Protein AF-A0A6N8XC15-F1 (afdb_monomer_lite)

Foldseek 3Di:
DDKDADPVRPGIDDADADWADWDWAQDPVQCVVVVHNTDTDIHRDD

pLDDT: mean 93.45, std 6.49, range [65.94, 98.31]

Secondary structure (DSSP, 8-state):
-EEEE-TTSS-EEEE-S-EEEEEEE--HHHHHHHTSS-EEEEEEP-

Sequence (46 aa):
MLTGSCLCGDIAFEINGPLDLIAHCHCSMCRKFHGSAFATYAGAAP

Radius of gyration: 12.49 Å; chains: 1; bounding box: 28×21×26 Å

Structure (mmCIF, N/CA/C/O backbone):
data_AF-A0A6N8XC15-F1
#
_entry.id   AF-A0A6N8XC15-F1
#
loop_
_atom_site.group_PDB
_atom_site.id
_atom_site.type_symbol
_atom_site.label_atom_id
_atom_site.label_alt_id
_atom_site.label_comp_id
_atom_site.label_asym_id
_atom_site.label_entity_id
_atom_site.label_seq_id
_atom_site.pdbx_PDB_ins_code
_atom_site.Cartn_x
_atom_site.Cartn_y
_atom_site.Cartn_z
_atom_site.occupancy
_atom_site.B_iso_or_equiv
_atom_site.auth_seq_id
_atom_site.auth_comp_id
_atom_site.auth_asym_id
_atom_site.auth_atom_id
_atom_site.pdbx_PDB_model_num
ATOM 1 N N . MET A 1 1 ? 2.656 11.265 11.044 1.00 78.88 1 MET A N 1
ATOM 2 C CA . MET A 1 1 ? 1.811 10.164 11.532 1.00 78.88 1 MET A CA 1
ATOM 3 C C . MET A 1 1 ? 0.662 10.012 10.556 1.00 78.88 1 MET A C 1
ATOM 5 O O . MET A 1 1 ? -0.056 10.983 10.343 1.00 78.88 1 MET A O 1
ATOM 9 N N . LEU A 1 2 ? 0.576 8.863 9.891 1.00 90.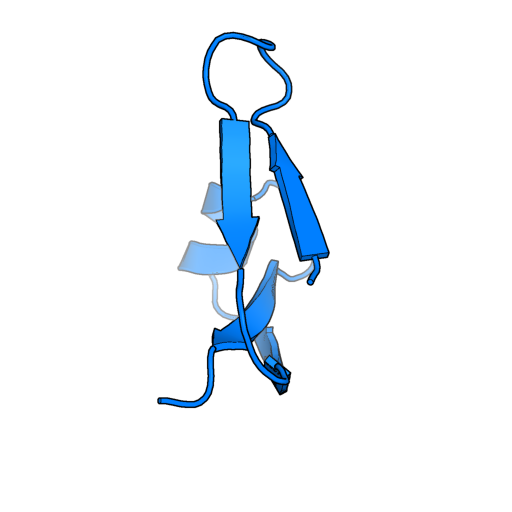56 2 LEU A N 1
ATOM 10 C CA . LEU A 1 2 ? -0.488 8.530 8.943 1.00 90.56 2 LEU A CA 1
ATOM 11 C C . LEU A 1 2 ? -1.369 7.451 9.562 1.00 90.56 2 LEU A C 1
ATOM 13 O O . LEU A 1 2 ? -0.853 6.518 10.171 1.00 90.56 2 LEU A O 1
ATOM 17 N N . THR A 1 3 ? -2.679 7.570 9.401 1.00 94.06 3 THR A N 1
ATOM 18 C CA . THR A 1 3 ? -3.646 6.590 9.901 1.00 94.06 3 THR A CA 1
ATOM 19 C C . THR A 1 3 ? -4.370 5.934 8.733 1.00 94.06 3 THR A C 1
ATOM 21 O O . THR A 1 3 ? -4.513 6.523 7.659 1.00 94.06 3 THR A O 1
ATOM 24 N N . GLY A 1 4 ? -4.803 4.693 8.926 1.00 93.94 4 GLY A N 1
ATOM 25 C CA . GLY A 1 4 ? -5.536 3.939 7.919 1.00 93.94 4 GLY A CA 1
ATOM 26 C C . GLY A 1 4 ? -6.395 2.845 8.534 1.00 93.94 4 GLY A C 1
ATOM 27 O O . GLY A 1 4 ? -6.254 2.493 9.705 1.00 93.94 4 GLY A O 1
ATOM 28 N N . SER A 1 5 ? -7.309 2.311 7.732 1.00 97.25 5 SER A N 1
ATOM 29 C CA . SER A 1 5 ? -8.203 1.233 8.140 1.00 97.25 5 SER A CA 1
ATOM 30 C C . SER A 1 5 ? -8.603 0.351 6.961 1.00 97.25 5 SER A C 1
ATOM 32 O O . SER A 1 5 ? -8.482 0.734 5.795 1.00 97.25 5 SER A O 1
ATOM 34 N N . CYS A 1 6 ? -9.080 -0.854 7.269 1.00 96.19 6 CYS A N 1
ATOM 35 C CA . CYS A 1 6 ? -9.787 -1.688 6.303 1.00 96.19 6 CYS A CA 1
ATOM 36 C C . CYS A 1 6 ? -11.201 -1.135 6.064 1.00 96.19 6 CYS A C 1
ATOM 38 O O . CYS A 1 6 ? -11.820 -0.577 6.968 1.00 96.19 6 CYS A O 1
ATOM 40 N N . LEU A 1 7 ? -11.753 -1.361 4.869 1.00 94.62 7 LEU A N 1
ATOM 41 C CA . LEU A 1 7 ? -13.107 -0.927 4.505 1.00 94.62 7 LEU A CA 1
ATOM 42 C C . LEU A 1 7 ? -14.222 -1.600 5.320 1.00 94.62 7 LEU A C 1
ATOM 44 O O . LEU A 1 7 ? -15.319 -1.055 5.383 1.00 94.62 7 LEU A O 1
ATOM 48 N N . CYS A 1 8 ? -13.966 -2.753 5.948 1.00 97.19 8 CYS A N 1
ATOM 49 C CA . CYS A 1 8 ? -14.935 -3.356 6.869 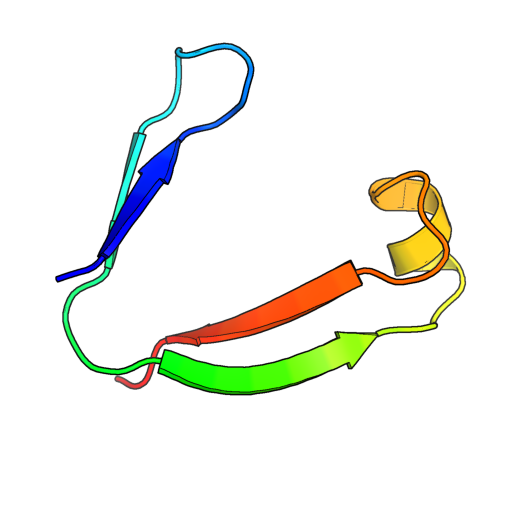1.00 97.19 8 CYS A CA 1
ATOM 50 C C . CYS A 1 8 ? -15.049 -2.596 8.201 1.00 97.19 8 CYS A C 1
ATOM 52 O O . CYS A 1 8 ? -16.032 -2.771 8.909 1.00 97.19 8 CYS A O 1
ATOM 54 N N . GLY A 1 9 ? -14.066 -1.753 8.539 1.00 96.88 9 GLY A N 1
ATOM 55 C CA . GLY A 1 9 ? -14.014 -1.000 9.794 1.00 96.88 9 GLY A CA 1
ATOM 56 C C . GLY A 1 9 ? -13.392 -1.749 10.978 1.00 96.88 9 GLY A C 1
ATOM 57 O O . GLY A 1 9 ? -12.999 -1.105 11.943 1.00 96.88 9 GLY A O 1
ATOM 58 N N . ASP A 1 10 ? -13.217 -3.070 10.894 1.00 98.25 10 ASP A N 1
ATOM 59 C CA . ASP A 1 10 ? -12.724 -3.885 12.021 1.00 98.25 10 ASP A CA 1
ATOM 60 C C . ASP A 1 10 ? -11.212 -3.763 12.271 1.00 98.25 10 ASP A C 1
ATOM 62 O O . ASP A 1 10 ? -10.709 -4.184 13.311 1.00 98.25 10 ASP A O 1
ATOM 66 N N . ILE A 1 11 ? -10.466 -3.216 11.307 1.00 97.81 11 ILE A N 1
ATOM 67 C CA . ILE A 1 11 ? -9.003 -3.121 11.355 1.00 97.81 11 ILE A CA 1
ATOM 68 C C . ILE A 1 11 ? -8.599 -1.665 11.163 1.00 97.81 11 ILE A C 1
ATOM 70 O O . ILE A 1 11 ? -8.926 -1.067 10.137 1.00 97.81 11 ILE A O 1
ATOM 74 N N . ALA A 1 12 ? -7.831 -1.131 12.110 1.00 97.56 12 ALA A N 1
ATOM 75 C CA . ALA A 1 12 ? -7.202 0.183 12.045 1.00 97.56 12 ALA A CA 1
ATOM 76 C C . ALA A 1 12 ? -5.698 0.060 12.325 1.00 97.56 12 ALA A C 1
ATOM 78 O O . ALA A 1 12 ? -5.269 -0.827 13.064 1.00 97.56 12 ALA A O 1
ATOM 79 N N . PHE A 1 13 ? -4.898 0.933 11.722 1.00 93.62 13 PHE A N 1
ATOM 80 C CA . PHE A 1 13 ? -3.450 0.960 11.895 1.00 93.62 13 PHE A CA 1
ATOM 81 C C . PHE A 1 13 ? -2.898 2.383 11.792 1.00 93.62 13 PHE A C 1
ATOM 83 O O . PHE A 1 13 ? -3.510 3.279 11.204 1.00 93.62 13 PHE A O 1
ATOM 90 N N . GLU A 1 14 ? -1.703 2.570 12.347 1.00 94.56 14 GLU A N 1
ATOM 91 C CA . GLU A 1 14 ? -0.976 3.835 12.343 1.00 94.56 14 GLU A CA 1
ATOM 92 C C . GLU A 1 14 ? 0.454 3.612 11.851 1.00 94.56 14 GLU A C 1
ATOM 94 O O . GLU A 1 14 ? 1.098 2.622 12.197 1.00 94.56 14 GLU A O 1
ATOM 99 N N . ILE A 1 15 ? 0.949 4.547 11.042 1.00 91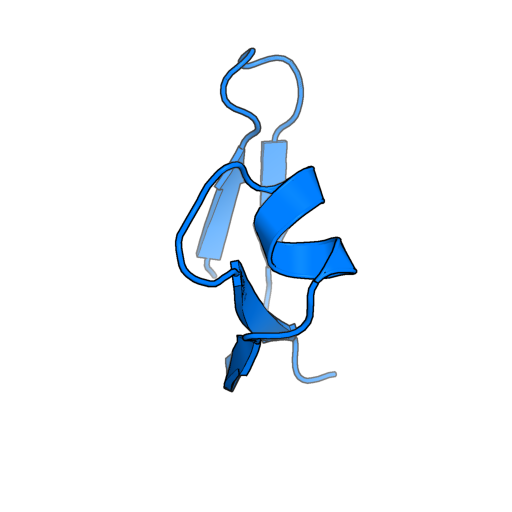.56 15 ILE A N 1
ATOM 100 C CA . ILE A 1 15 ? 2.31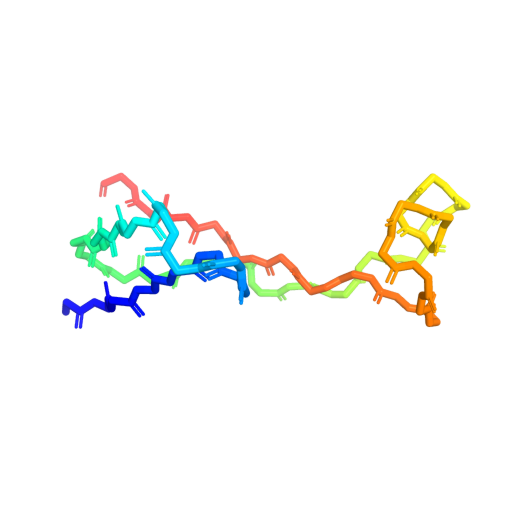4 4.558 10.521 1.00 91.56 15 ILE A CA 1
ATOM 101 C C . ILE A 1 15 ? 3.026 5.797 11.062 1.00 91.56 15 ILE A C 1
ATOM 103 O O . ILE A 1 15 ? 2.600 6.945 10.857 1.00 91.56 15 ILE A O 1
ATOM 107 N N . ASN A 1 16 ? 4.132 5.544 11.755 1.00 91.62 16 ASN A N 1
ATOM 108 C CA . ASN A 1 16 ? 5.035 6.560 12.271 1.00 91.62 16 ASN A CA 1
ATOM 109 C C . ASN A 1 16 ? 6.240 6.685 11.338 1.00 91.62 16 ASN A C 1
ATOM 111 O O . ASN A 1 16 ? 6.744 5.681 10.855 1.00 91.62 16 ASN A O 1
ATOM 115 N N . GLY A 1 17 ? 6.692 7.916 11.096 1.00 89.00 17 GLY A N 1
ATOM 116 C CA . GLY A 1 17 ? 7.770 8.192 10.143 1.00 89.00 17 GLY A CA 1
ATOM 117 C C . GLY A 1 17 ? 7.286 8.486 8.715 1.00 89.00 17 GLY A C 1
ATOM 118 O O . GLY A 1 17 ? 6.076 8.521 8.455 1.00 89.00 17 GLY A O 1
ATOM 119 N N . PRO A 1 18 ? 8.220 8.810 7.804 1.00 89.00 18 PRO A N 1
ATOM 120 C CA . PRO A 1 18 ? 7.911 9.069 6.407 1.00 89.00 18 PRO A CA 1
ATOM 121 C C . PRO A 1 18 ? 7.641 7.766 5.644 1.00 89.00 18 PRO A C 1
ATOM 123 O O . PRO A 1 18 ? 8.196 6.713 5.950 1.00 89.00 18 PRO A O 1
ATOM 126 N N . LEU A 1 19 ? 6.812 7.864 4.607 1.00 90.19 19 LEU A N 1
ATOM 127 C CA . LEU A 1 19 ? 6.741 6.822 3.590 1.00 90.19 19 LEU A CA 1
ATOM 128 C C . LEU A 1 19 ? 7.885 7.013 2.592 1.00 90.19 19 LEU A C 1
ATOM 130 O O . LEU A 1 19 ? 8.198 8.146 2.217 1.00 90.19 19 LEU A O 1
ATOM 134 N N . ASP A 1 20 ? 8.466 5.915 2.132 1.00 88.06 20 ASP A N 1
ATOM 135 C CA . ASP A 1 20 ? 9.388 5.869 1.007 1.00 88.06 20 ASP A CA 1
ATOM 136 C C . ASP A 1 20 ? 8.811 5.018 -0.139 1.00 88.06 20 ASP A C 1
ATOM 138 O O . ASP A 1 20 ? 7.712 4.473 -0.050 1.00 88.06 20 ASP A O 1
ATOM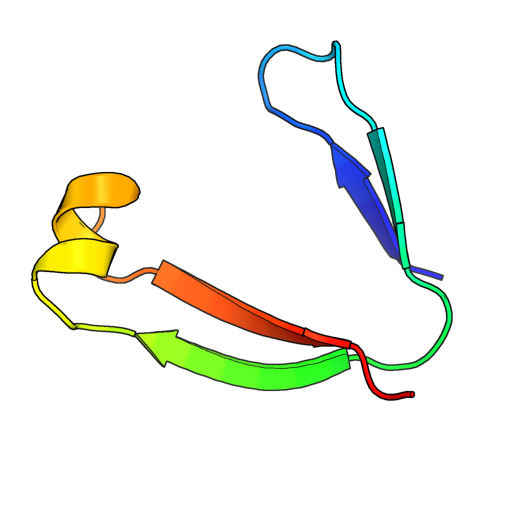 142 N N . LEU A 1 21 ? 9.512 4.999 -1.276 1.00 85.56 21 LEU A N 1
ATOM 143 C CA . LEU A 1 21 ? 9.217 4.146 -2.434 1.00 85.56 21 LEU A CA 1
ATOM 144 C C . LEU A 1 21 ? 7.719 4.045 -2.812 1.00 85.56 21 LEU A C 1
ATOM 146 O O . LEU A 1 21 ? 7.092 2.991 -2.688 1.00 85.56 21 LEU A O 1
ATOM 150 N N . ILE A 1 22 ? 7.150 5.136 -3.326 1.00 92.75 22 ILE A N 1
ATOM 151 C CA . ILE A 1 22 ? 5.775 5.127 -3.843 1.00 92.75 22 ILE A CA 1
ATOM 152 C C . ILE A 1 22 ? 5.781 4.588 -5.275 1.00 92.75 22 ILE A C 1
ATOM 154 O O . ILE A 1 22 ? 6.424 5.161 -6.156 1.00 92.75 22 ILE A O 1
ATOM 158 N N . ALA A 1 23 ? 5.052 3.498 -5.520 1.00 95.38 23 ALA A N 1
ATOM 159 C CA . ALA A 1 23 ? 5.004 2.857 -6.830 1.00 95.38 23 ALA A CA 1
ATOM 160 C C . ALA A 1 23 ? 3.624 2.282 -7.167 1.00 95.38 23 ALA A C 1
ATOM 162 O O . ALA A 1 23 ? 2.867 1.843 -6.298 1.00 95.38 23 ALA A O 1
ATOM 163 N N . HIS A 1 24 ? 3.339 2.214 -8.468 1.00 97.69 24 HIS A N 1
ATOM 164 C CA . HIS A 1 24 ? 2.221 1.451 -9.010 1.00 97.69 24 HIS A CA 1
ATOM 165 C C . HIS A 1 24 ? 2.722 0.116 -9.559 1.00 97.69 24 HIS A C 1
ATOM 167 O O . HIS A 1 24 ? 3.490 0.062 -10.520 1.00 97.69 24 HIS A O 1
ATOM 173 N N . CYS A 1 25 ? 2.285 -0.983 -8.950 1.00 97.44 25 CYS A N 1
ATOM 174 C CA . CYS A 1 25 ? 2.581 -2.319 -9.439 1.00 97.44 25 CYS A CA 1
ATOM 175 C C . CYS A 1 25 ? 1.525 -2.761 -10.450 1.00 97.44 25 CYS A C 1
ATOM 177 O O . CYS A 1 25 ? 0.329 -2.830 -10.152 1.00 97.44 25 CYS A O 1
ATOM 179 N N . HIS A 1 26 ? 1.996 -3.135 -11.636 1.00 98.06 26 HIS A N 1
ATOM 180 C CA . HIS A 1 26 ? 1.159 -3.592 -12.739 1.00 98.06 26 HIS A CA 1
ATOM 181 C C . HIS A 1 26 ? 1.197 -5.110 -12.936 1.00 98.06 26 HIS A C 1
ATOM 183 O O . HIS A 1 26 ? 0.729 -5.584 -13.966 1.00 98.06 26 HIS A O 1
ATOM 189 N N . CYS A 1 27 ? 1.752 -5.905 -12.017 1.00 98.12 27 CYS A N 1
ATOM 190 C CA . CYS A 1 27 ? 1.807 -7.355 -12.217 1.00 98.12 27 CYS A CA 1
ATOM 191 C C . CYS A 1 27 ? 0.401 -7.989 -12.167 1.00 98.12 27 CYS A C 1
ATOM 193 O O . CYS A 1 27 ? -0.532 -7.446 -11.571 1.00 98.12 27 CYS A O 1
ATOM 195 N N . SER A 1 28 ? 0.233 -9.157 -12.793 1.00 98.31 28 SER A N 1
ATOM 196 C CA . SER A 1 28 ? -1.065 -9.846 -12.865 1.00 98.31 28 SER A CA 1
ATOM 197 C C . SER A 1 28 ? -1.641 -10.181 -11.486 1.00 98.31 28 SER A C 1
ATOM 199 O O . SER A 1 28 ? -2.849 -10.065 -11.286 1.00 98.31 28 SER A O 1
ATOM 201 N N . MET A 1 29 ? -0.783 -10.546 -10.530 1.00 98.31 29 MET A N 1
ATOM 202 C CA . MET A 1 29 ? -1.178 -10.859 -9.156 1.00 98.31 29 MET A CA 1
ATOM 203 C C . MET A 1 29 ? -1.772 -9.638 -8.449 1.00 98.31 29 MET A C 1
ATOM 205 O O . MET A 1 29 ? -2.866 -9.732 -7.900 1.00 98.31 29 MET A O 1
ATOM 209 N N . CYS A 1 30 ? -1.099 -8.486 -8.523 1.00 98.19 30 CYS A N 1
ATOM 210 C CA . CYS A 1 30 ? -1.560 -7.248 -7.894 1.00 98.19 30 CYS A CA 1
ATOM 211 C C . CYS A 1 30 ? -2.879 -6.766 -8.505 1.00 98.19 30 CYS A C 1
ATOM 213 O O . CYS A 1 30 ? -3.820 -6.464 -7.775 1.00 98.19 30 CYS A O 1
ATOM 215 N N . ARG A 1 31 ? -3.002 -6.782 -9.839 1.00 97.94 31 ARG A N 1
ATOM 216 C CA . ARG A 1 31 ? -4.270 -6.432 -10.502 1.00 97.94 31 ARG A CA 1
ATOM 217 C C . ARG A 1 31 ? -5.418 -7.344 -10.073 1.00 97.94 31 ARG A C 1
ATOM 219 O O . ARG A 1 31 ? -6.517 -6.867 -9.819 1.00 97.94 31 ARG A O 1
ATOM 226 N N . LYS A 1 32 ? -5.166 -8.655 -9.966 1.00 98.12 32 LYS A N 1
ATOM 227 C CA . LYS A 1 32 ? -6.181 -9.629 -9.544 1.00 98.12 32 LYS A CA 1
ATOM 228 C C . LYS A 1 32 ? -6.585 -9.445 -8.081 1.00 98.12 32 LYS A C 1
ATOM 230 O O . LYS A 1 32 ? -7.770 -9.521 -7.787 1.00 98.12 32 LYS A O 1
ATOM 235 N N . PHE A 1 33 ? -5.625 -9.221 -7.184 1.00 97.44 33 PHE A N 1
ATOM 236 C CA . PHE A 1 33 ? -5.895 -9.073 -5.752 1.00 97.44 33 PHE A CA 1
ATOM 237 C C . PHE A 1 33 ? -6.685 -7.798 -5.445 1.00 97.44 33 PHE A C 1
ATOM 239 O O . PHE A 1 33 ? -7.643 -7.839 -4.683 1.00 97.44 33 PHE A O 1
ATOM 246 N N . HIS A 1 34 ? -6.315 -6.681 -6.073 1.00 95.69 34 HIS A N 1
ATOM 247 C CA . HIS A 1 34 ? -6.952 -5.387 -5.828 1.00 95.69 34 HIS A CA 1
ATOM 248 C C . HIS A 1 34 ? -8.169 -5.116 -6.731 1.00 95.69 34 HIS A C 1
ATOM 250 O O . HIS A 1 34 ? -8.897 -4.158 -6.491 1.00 95.69 34 HIS A O 1
ATOM 256 N N . GLY A 1 35 ? -8.399 -5.927 -7.773 1.00 97.00 35 GLY A N 1
ATOM 257 C CA . GLY A 1 35 ? -9.500 -5.721 -8.722 1.00 97.00 35 GLY A CA 1
ATOM 258 C C . GLY A 1 35 ? -9.371 -4.436 -9.552 1.00 97.00 35 GLY A C 1
ATOM 259 O O . GLY A 1 35 ? -10.372 -3.895 -10.012 1.00 97.00 35 GLY A O 1
ATOM 260 N N . SER A 1 36 ? -8.150 -3.929 -9.729 1.00 97.25 36 SER A N 1
ATOM 261 C CA . SER A 1 36 ? -7.841 -2.629 -10.338 1.00 97.25 36 SER A CA 1
ATOM 262 C C . SER A 1 36 ? -6.757 -2.744 -11.421 1.00 97.25 36 SER A C 1
ATOM 264 O O . SER A 1 36 ? -6.086 -3.769 -11.565 1.00 97.25 36 SER A O 1
ATOM 266 N N . ALA A 1 37 ? -6.551 -1.672 -12.197 1.00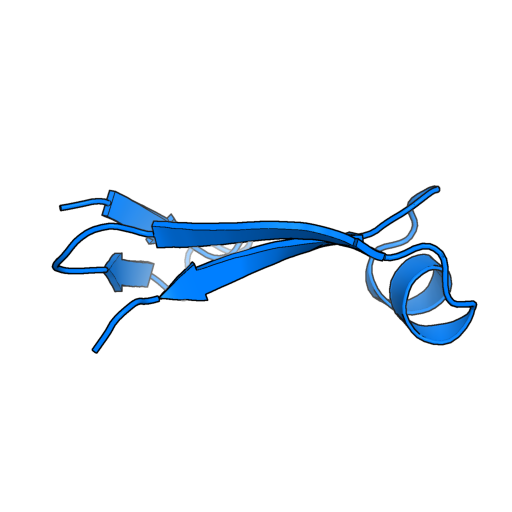 98.06 37 ALA A N 1
ATOM 267 C CA . ALA A 1 37 ? -5.513 -1.626 -13.237 1.00 98.06 37 ALA A CA 1
ATOM 268 C C . ALA A 1 37 ? -4.075 -1.723 -12.679 1.00 98.06 37 ALA A C 1
ATOM 270 O O . ALA A 1 37 ? -3.158 -2.137 -13.392 1.00 98.06 37 ALA A O 1
ATOM 271 N N . PHE A 1 38 ? -3.885 -1.356 -11.410 1.00 98.00 38 PHE A N 1
ATOM 272 C CA . PHE A 1 38 ? -2.631 -1.437 -10.663 1.00 98.00 38 PHE A CA 1
ATOM 273 C C . PHE A 1 38 ? -2.904 -1.402 -9.157 1.00 98.00 38 PHE A C 1
ATOM 275 O O . PHE A 1 38 ? -3.953 -0.922 -8.720 1.00 98.00 38 PHE A O 1
ATOM 282 N N . ALA A 1 39 ? -1.935 -1.852 -8.367 1.00 97.50 39 ALA A N 1
ATOM 283 C CA . ALA A 1 39 ? -1.913 -1.634 -6.925 1.00 97.50 39 ALA A CA 1
ATOM 284 C C . ALA A 1 39 ? -0.921 -0.518 -6.582 1.00 97.50 39 ALA A C 1
ATOM 286 O O . ALA A 1 39 ? 0.170 -0.473 -7.151 1.00 97.50 39 ALA A O 1
ATOM 287 N N . THR A 1 40 ? -1.292 0.375 -5.668 1.00 95.62 40 THR A N 1
ATOM 288 C CA . THR A 1 40 ? -0.388 1.403 -5.136 1.00 95.62 40 THR A CA 1
ATOM 289 C C . THR A 1 40 ? 0.259 0.882 -3.867 1.00 95.62 40 THR A C 1
ATOM 291 O O . THR A 1 40 ? -0.444 0.499 -2.935 1.00 95.62 40 THR A O 1
ATOM 294 N N . TYR A 1 41 ? 1.585 0.903 -3.830 1.00 94.50 41 TYR A N 1
ATOM 295 C CA . TYR A 1 41 ? 2.368 0.581 -2.646 1.00 94.50 41 TYR A CA 1
ATOM 296 C C . TYR A 1 41 ? 3.195 1.790 -2.228 1.00 94.50 41 TYR A C 1
ATOM 298 O O . TYR A 1 41 ? 3.603 2.596 -3.066 1.00 94.50 41 TYR A O 1
ATOM 306 N N . ALA A 1 42 ? 3.436 1.883 -0.929 1.00 92.75 42 ALA A N 1
ATOM 307 C CA . ALA A 1 42 ? 4.430 2.754 -0.332 1.00 92.75 42 ALA A CA 1
ATOM 308 C C . ALA A 1 42 ? 5.195 1.924 0.703 1.00 92.75 42 ALA A C 1
ATOM 310 O O . ALA A 1 42 ? 4.588 1.113 1.410 1.00 92.75 42 ALA A O 1
ATOM 311 N N . GLY A 1 43 ? 6.510 2.088 0.760 1.00 91.31 43 GLY A N 1
ATOM 312 C CA . GLY A 1 43 ? 7.322 1.556 1.842 1.00 91.31 43 GLY A CA 1
ATOM 313 C C . GLY A 1 43 ? 7.170 2.430 3.083 1.00 91.31 43 GLY A C 1
ATOM 314 O O . GLY A 1 43 ? 7.005 3.647 2.997 1.00 91.31 43 GLY A O 1
ATOM 315 N N . ALA A 1 44 ? 7.160 1.804 4.255 1.00 86.12 44 ALA A N 1
ATOM 316 C CA . ALA A 1 44 ? 7.370 2.525 5.499 1.00 86.12 44 ALA A CA 1
ATOM 317 C C . ALA A 1 44 ? 8.879 2.531 5.749 1.00 86.12 44 ALA A C 1
ATOM 319 O O . ALA A 1 44 ? 9.469 1.457 5.898 1.00 86.12 44 ALA A O 1
ATOM 320 N N . ALA A 1 45 ? 9.490 3.718 5.755 1.00 75.00 45 ALA A N 1
ATOM 321 C CA . ALA A 1 45 ? 10.894 3.839 6.115 1.00 75.00 45 ALA A CA 1
ATOM 322 C C . ALA A 1 45 ? 11.087 3.385 7.581 1.00 75.00 45 ALA A C 1
ATOM 324 O O . ALA A 1 45 ? 10.175 3.593 8.390 1.00 75.00 45 ALA A O 1
ATOM 325 N N . PRO A 1 46 ? 12.222 2.743 7.917 1.00 65.94 46 PRO A N 1
ATOM 326 C CA . PRO A 1 46 ? 12.518 2.305 9.280 1.00 65.94 46 PRO A CA 1
ATOM 327 C C . PRO A 1 46 ? 12.617 3.462 10.284 1.00 65.94 46 PRO A C 1
ATOM 329 O O . PRO A 1 46 ? 12.981 4.592 9.878 1.00 65.94 46 PRO A O 1
#